Protein AF-A0A1I7GUZ1-F1 (afdb_monomer_lite)

Structure (mmCIF, N/CA/C/O backbone):
data_AF-A0A1I7GUZ1-F1
#
_entry.id   AF-A0A1I7GUZ1-F1
#
loop_
_atom_site.group_PDB
_atom_site.id
_atom_site.type_symbol
_atom_site.label_atom_id
_atom_site.label_alt_id
_atom_site.label_comp_id
_atom_site.label_asym_id
_atom_site.label_entity_id
_atom_site.label_seq_id
_atom_site.pdbx_PDB_ins_code
_atom_site.Cartn_x
_atom_site.Cartn_y
_atom_site.Cartn_z
_atom_site.occupancy
_atom_site.B_iso_or_equiv
_atom_site.auth_seq_id
_atom_site.auth_comp_id
_atom_site.auth_asym_id
_atom_site.auth_atom_id
_atom_site.pdbx_PDB_model_num
ATOM 1 N N . MET A 1 1 ? 8.178 -14.447 6.965 1.00 48.72 1 MET A N 1
ATOM 2 C CA . MET A 1 1 ? 6.927 -14.268 7.740 1.00 48.72 1 MET A CA 1
ATOM 3 C C . MET A 1 1 ? 7.233 -13.790 9.152 1.00 48.72 1 MET A C 1
ATOM 5 O O . MET A 1 1 ? 7.976 -14.461 9.860 1.00 48.72 1 MET A O 1
ATOM 9 N N . LYS A 1 2 ? 6.695 -12.637 9.570 1.00 50.16 2 LYS A N 1
ATOM 10 C CA . LYS A 1 2 ? 6.777 -12.180 10.967 1.00 50.16 2 LYS A CA 1
ATOM 11 C C . LYS A 1 2 ? 5.554 -12.676 11.742 1.00 50.16 2 LYS A C 1
ATOM 13 O O . LYS A 1 2 ? 4.429 -12.398 11.354 1.00 50.16 2 LYS A O 1
ATOM 18 N N . SER A 1 3 ? 5.805 -13.409 12.825 1.00 47.19 3 SER A N 1
ATOM 19 C CA . SER A 1 3 ? 4.797 -13.880 13.786 1.00 47.19 3 SER A CA 1
ATOM 20 C C . SER A 1 3 ? 4.137 -12.714 14.539 1.00 47.19 3 SER A C 1
ATOM 22 O O . SER A 1 3 ? 4.810 -11.739 14.891 1.00 47.19 3 SER A O 1
ATOM 24 N N . LEU A 1 4 ? 2.846 -12.872 14.867 1.00 49.44 4 LEU A N 1
ATOM 25 C CA . LEU A 1 4 ? 2.029 -11.987 15.716 1.00 49.44 4 LEU A CA 1
ATOM 26 C C . LEU A 1 4 ? 2.718 -11.599 17.040 1.00 49.44 4 LEU A C 1
ATOM 28 O O . LEU A 1 4 ? 2.501 -10.504 17.560 1.00 49.44 4 LEU A O 1
ATOM 32 N N . SER A 1 5 ? 3.601 -12.456 17.566 1.00 48.09 5 SER A N 1
ATOM 33 C CA . SER A 1 5 ? 4.339 -12.208 18.811 1.00 48.09 5 SER A CA 1
ATOM 34 C C . SER A 1 5 ? 5.281 -10.995 18.746 1.00 48.09 5 SER A C 1
ATOM 36 O O . SER A 1 5 ? 5.572 -10.404 19.785 1.00 48.09 5 SER A O 1
ATOM 38 N N . ASN A 1 6 ? 5.718 -10.581 17.550 1.00 51.31 6 ASN A N 1
ATOM 39 C CA . ASN A 1 6 ? 6.633 -9.446 17.365 1.00 51.31 6 ASN A CA 1
ATOM 40 C C . ASN A 1 6 ? 5.930 -8.089 17.210 1.00 51.31 6 ASN A C 1
ATOM 42 O O . ASN A 1 6 ? 6.594 -7.058 17.289 1.00 51.31 6 ASN A O 1
ATOM 46 N N . ILE A 1 7 ? 4.607 -8.065 17.016 1.00 55.47 7 ILE A N 1
ATOM 47 C CA . ILE A 1 7 ? 3.867 -6.817 16.768 1.00 55.47 7 ILE A CA 1
ATOM 48 C C . ILE A 1 7 ? 3.664 -6.032 18.075 1.00 55.47 7 ILE A C 1
ATOM 50 O O . ILE A 1 7 ? 3.697 -4.810 18.090 1.00 55.47 7 ILE A O 1
ATOM 54 N N . SER A 1 8 ? 3.543 -6.705 19.222 1.00 52.62 8 SER A N 1
ATOM 55 C CA . SER A 1 8 ? 3.112 -6.066 20.481 1.00 52.62 8 SER A CA 1
ATOM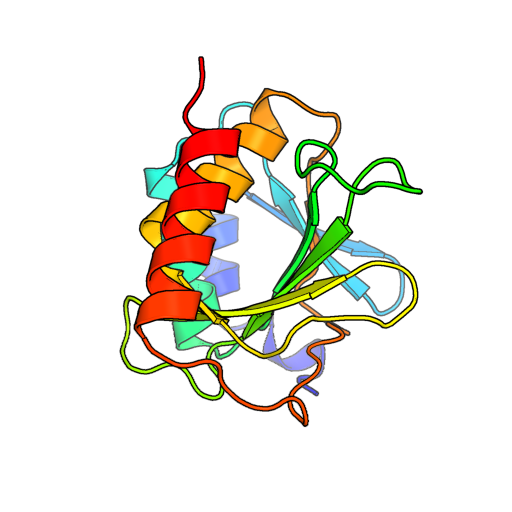 56 C C . SER A 1 8 ? 4.108 -5.092 21.149 1.00 52.62 8 SER A C 1
ATOM 58 O O . SER A 1 8 ? 3.735 -4.437 22.124 1.00 52.62 8 SER A O 1
ATOM 60 N N . LYS A 1 9 ? 5.348 -4.957 20.647 1.00 57.97 9 LYS A N 1
ATOM 61 C CA . LYS A 1 9 ? 6.416 -4.108 21.233 1.00 57.97 9 LYS A CA 1
ATOM 62 C C . LYS A 1 9 ? 7.133 -3.207 20.222 1.00 57.97 9 LYS A C 1
ATOM 64 O O . LYS A 1 9 ? 8.271 -2.805 20.453 1.00 57.97 9 LYS A O 1
ATOM 69 N N . ASN A 1 10 ? 6.503 -2.925 19.093 1.00 73.62 10 ASN A N 1
ATOM 70 C CA . ASN A 1 10 ? 7.141 -2.213 17.997 1.00 73.62 10 ASN A CA 1
ATOM 71 C C . ASN A 1 10 ? 6.655 -0.750 17.885 1.00 73.62 10 ASN A C 1
ATOM 73 O O . ASN A 1 10 ? 5.659 -0.357 18.502 1.00 73.62 10 ASN A O 1
ATOM 77 N N . GLU A 1 11 ? 7.401 0.091 17.165 1.00 85.94 11 GLU A N 1
ATOM 78 C CA . GLU A 1 11 ? 7.076 1.515 17.011 1.00 85.94 11 GLU A CA 1
ATOM 79 C C . GLU A 1 11 ? 5.723 1.714 16.327 1.00 85.94 11 GLU A C 1
ATOM 81 O O . GLU A 1 11 ? 5.005 2.651 16.673 1.00 85.94 11 GLU A O 1
ATOM 86 N N . LEU A 1 12 ? 5.355 0.809 15.417 1.00 89.19 12 LEU A N 1
ATOM 87 C CA . LEU A 1 12 ? 4.060 0.780 14.749 1.00 89.19 12 LEU A CA 1
ATOM 88 C C . LEU A 1 12 ? 2.902 0.698 15.751 1.00 89.19 12 LEU A C 1
ATOM 90 O O . LEU A 1 12 ? 1.978 1.505 15.692 1.00 89.19 12 LEU A O 1
ATOM 94 N N . THR A 1 13 ? 2.948 -0.234 16.704 1.00 88.81 13 THR A N 1
ATOM 95 C CA . THR 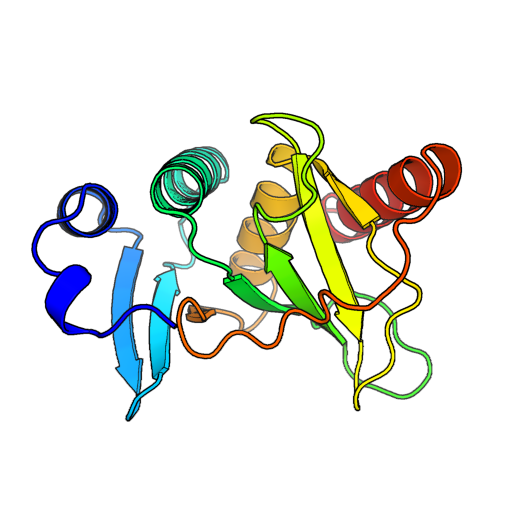A 1 13 ? 1.873 -0.401 17.692 1.00 88.81 13 THR A CA 1
ATOM 96 C C . THR A 1 13 ? 1.751 0.815 18.603 1.00 88.81 13 THR A C 1
ATOM 98 O O . THR A 1 13 ? 0.640 1.221 18.942 1.00 88.81 13 THR A O 1
ATOM 101 N N . ASN A 1 14 ? 2.874 1.422 18.994 1.00 90.44 14 ASN A N 1
ATOM 102 C CA . ASN A 1 14 ? 2.851 2.651 19.788 1.00 90.44 14 ASN A CA 1
ATOM 103 C C . ASN A 1 14 ? 2.282 3.829 18.990 1.00 90.44 14 ASN A C 1
ATOM 105 O O . ASN A 1 14 ? 1.455 4.568 19.516 1.00 90.44 14 ASN A O 1
ATOM 109 N N . PHE A 1 15 ? 2.672 3.969 17.722 1.00 93.38 15 PHE A N 1
ATOM 110 C CA . PHE A 1 15 ? 2.122 4.977 16.820 1.00 93.38 15 PHE A CA 1
ATOM 111 C C . PHE A 1 15 ? 0.603 4.823 16.662 1.00 93.38 15 PHE A C 1
ATOM 113 O O . PHE A 1 15 ? -0.132 5.779 16.892 1.00 93.38 15 PHE A O 1
ATOM 120 N N . ILE A 1 16 ? 0.121 3.608 16.376 1.00 94.50 16 ILE A N 1
ATOM 121 C CA . ILE A 1 16 ? -1.314 3.328 16.217 1.00 94.50 16 ILE A CA 1
ATOM 122 C C . ILE A 1 16 ? -2.088 3.604 17.513 1.00 94.50 16 ILE A C 1
ATOM 124 O O . ILE A 1 16 ? -3.181 4.149 17.466 1.00 94.50 16 ILE A O 1
ATOM 128 N N . LYS A 1 17 ? -1.536 3.284 18.691 1.00 91.56 17 LYS A N 1
ATOM 129 C CA . LYS A 1 17 ? -2.196 3.588 19.976 1.00 91.56 17 LYS A CA 1
ATOM 130 C C . LYS A 1 17 ? -2.378 5.087 20.226 1.00 91.56 17 LYS A C 1
ATOM 132 O O . LYS A 1 17 ? -3.319 5.466 20.916 1.00 91.56 17 LYS A O 1
ATOM 137 N N . LEU A 1 18 ? -1.458 5.913 19.730 1.00 92.75 18 LEU A N 1
ATOM 138 C CA . LEU A 1 18 ? -1.470 7.363 19.931 1.00 92.75 18 LEU A CA 1
ATOM 139 C C . LEU A 1 18 ? -2.259 8.106 18.848 1.00 92.75 18 LEU A C 1
ATOM 141 O O . LEU A 1 18 ? -2.677 9.239 19.079 1.00 92.75 18 LEU A O 1
ATOM 145 N N . ASN A 1 19 ? -2.473 7.486 17.686 1.00 93.50 19 ASN A N 1
ATOM 146 C CA . ASN A 1 19 ? -3.164 8.100 16.563 1.00 93.50 19 ASN A CA 1
ATOM 147 C C . ASN A 1 19 ? -4.568 7.499 16.388 1.00 93.50 19 ASN A C 1
ATOM 149 O O . ASN A 1 19 ? -4.734 6.352 15.980 1.00 93.50 19 ASN A O 1
ATOM 153 N N . LYS A 1 20 ? -5.590 8.306 16.692 1.00 93.75 20 LYS A N 1
ATOM 154 C CA . LYS A 1 20 ? -7.006 7.899 16.699 1.00 93.75 20 LYS A CA 1
ATOM 155 C C . LYS A 1 20 ? -7.548 7.452 15.338 1.00 93.75 20 LYS A C 1
ATOM 157 O O . LYS A 1 20 ? -8.609 6.832 15.301 1.00 93.75 20 LYS A O 1
ATOM 162 N N . ASP A 1 21 ? -6.870 7.795 14.244 1.00 96.31 21 ASP A N 1
ATOM 163 C CA . ASP A 1 21 ? -7.320 7.444 12.899 1.00 96.31 21 ASP A CA 1
ATOM 164 C C . ASP A 1 21 ? -6.942 6.014 12.507 1.00 96.31 21 ASP A C 1
ATOM 166 O O . ASP A 1 21 ? -7.432 5.521 11.492 1.00 96.31 21 ASP A O 1
ATOM 170 N N . PHE A 1 22 ? -6.140 5.321 13.324 1.00 97.69 22 PHE A N 1
ATOM 171 C CA . PHE A 1 22 ? -5.691 3.961 13.055 1.00 97.69 22 PHE A CA 1
ATOM 172 C C . PHE A 1 22 ? -6.085 2.987 14.162 1.00 97.69 22 PHE A C 1
ATOM 174 O O . PHE A 1 22 ? -6.074 3.298 15.352 1.00 97.69 22 PHE A O 1
ATOM 181 N N . LYS A 1 23 ? -6.375 1.745 13.774 1.00 96.94 23 LYS A N 1
ATOM 182 C CA . LYS A 1 23 ? -6.601 0.643 14.713 1.00 96.94 23 LYS A CA 1
ATOM 183 C C . LYS A 1 23 ? -6.090 -0.668 14.138 1.00 96.94 23 LYS A C 1
ATOM 185 O O . LYS A 1 23 ? -6.416 -1.015 13.009 1.00 96.94 23 LYS A O 1
ATOM 190 N N . LEU A 1 24 ? -5.358 -1.442 14.939 1.00 95.38 24 LEU A N 1
ATOM 191 C CA . LEU A 1 24 ? -5.035 -2.825 14.584 1.00 95.38 24 LEU A CA 1
ATOM 192 C C . LEU A 1 24 ? -6.276 -3.709 14.732 1.00 95.38 24 LEU A C 1
ATOM 194 O O . LEU A 1 24 ? -6.933 -3.712 15.777 1.00 95.38 24 LEU A O 1
ATOM 198 N N . VAL A 1 25 ? -6.579 -4.471 13.686 1.00 95.31 25 VAL A N 1
ATOM 199 C CA . VAL A 1 25 ? -7.705 -5.404 13.627 1.00 95.31 25 VAL A CA 1
ATOM 200 C C . VAL A 1 25 ? -7.181 -6.762 13.183 1.00 95.31 25 VAL A C 1
ATOM 202 O O . VAL A 1 25 ? -6.496 -6.863 12.173 1.00 95.31 25 VAL A O 1
ATOM 205 N N . ASN A 1 26 ? -7.516 -7.815 13.923 1.00 93.75 26 ASN A N 1
ATOM 206 C CA . ASN A 1 26 ? -7.173 -9.186 13.551 1.00 93.75 26 ASN A CA 1
ATOM 207 C C . ASN A 1 26 ? -8.426 -9.900 13.043 1.00 93.75 26 ASN A C 1
ATOM 209 O O . ASN A 1 26 ? -9.473 -9.845 13.691 1.00 93.75 26 ASN A O 1
ATOM 213 N N . LYS A 1 27 ? -8.309 -10.572 11.898 1.00 93.31 27 LYS A N 1
ATOM 214 C CA . LYS A 1 27 ? -9.357 -11.394 11.289 1.00 93.31 27 LYS A CA 1
ATOM 215 C C . LYS A 1 27 ? -8.756 -12.770 11.003 1.00 93.31 27 LYS A C 1
ATOM 217 O O . LYS A 1 27 ? -8.140 -12.981 9.965 1.00 93.31 27 LYS A O 1
ATOM 222 N N . GLY A 1 28 ? -8.883 -13.685 11.963 1.00 91.06 28 GLY A N 1
ATOM 223 C CA . GLY A 1 28 ? -8.152 -14.954 11.928 1.00 91.06 28 GLY A CA 1
ATOM 224 C C . GLY A 1 28 ? -6.646 -14.729 12.097 1.00 91.06 28 GLY A C 1
ATOM 225 O O . GLY A 1 28 ? -6.230 -14.052 13.037 1.00 91.06 28 GLY A O 1
ATOM 226 N N . GLU A 1 29 ? -5.846 -15.280 11.184 1.00 89.19 29 GLU A N 1
ATOM 227 C CA . GLU A 1 29 ? -4.378 -15.146 11.174 1.00 89.19 29 GLU A CA 1
ATOM 228 C C . GLU A 1 29 ? -3.889 -13.865 10.471 1.00 89.19 29 GLU A C 1
ATOM 230 O O . GLU A 1 29 ? -2.711 -13.505 10.551 1.00 89.19 29 GLU A O 1
ATOM 235 N N . THR A 1 30 ? -4.800 -13.141 9.818 1.00 93.00 30 THR A N 1
ATOM 236 C CA . THR A 1 30 ? -4.492 -11.922 9.074 1.00 93.00 30 THR A CA 1
ATOM 237 C C . THR A 1 30 ? -4.729 -10.679 9.933 1.00 93.00 30 THR A C 1
ATOM 239 O O . THR A 1 30 ? -5.775 -10.513 10.570 1.00 93.00 30 THR A O 1
ATOM 242 N N . THR A 1 31 ? -3.760 -9.770 9.925 1.00 95.06 31 THR A N 1
ATOM 243 C CA . THR A 1 31 ? -3.796 -8.488 10.622 1.00 95.06 31 THR A CA 1
ATOM 244 C C . THR A 1 31 ? -3.960 -7.363 9.613 1.00 95.06 31 THR A C 1
ATOM 246 O O . THR A 1 31 ? -3.271 -7.294 8.593 1.00 95.06 31 THR A O 1
ATOM 249 N N . PHE A 1 32 ? -4.853 -6.446 9.957 1.00 97.00 32 PHE A N 1
ATOM 250 C CA . PHE A 1 32 ? -5.185 -5.251 9.207 1.00 97.00 32 PHE A CA 1
ATOM 251 C C . PHE A 1 32 ? -4.947 -4.011 10.065 1.00 97.00 32 PHE A C 1
ATOM 253 O O . PHE A 1 32 ? -5.045 -4.047 11.296 1.00 97.00 32 PHE A O 1
ATOM 260 N N . ILE A 1 33 ? -4.694 -2.891 9.402 1.00 97.81 33 ILE A N 1
ATOM 261 C CA . ILE A 1 33 ? -4.819 -1.557 9.976 1.00 97.81 33 ILE A CA 1
ATOM 262 C C . ILE A 1 33 ? -6.118 -0.978 9.439 1.00 97.81 33 ILE A C 1
ATOM 264 O O . ILE A 1 33 ? -6.221 -0.683 8.251 1.00 97.81 33 ILE A O 1
ATOM 268 N N . SER A 1 34 ? -7.110 -0.836 10.312 1.00 97.75 34 SER A N 1
ATOM 269 C CA . SER A 1 34 ? -8.313 -0.068 10.019 1.00 97.75 34 SER A CA 1
ATOM 270 C C . SER A 1 34 ? -7.996 1.421 10.083 1.00 97.75 34 SER A C 1
ATOM 272 O O . SER A 1 34 ? -7.268 1.859 10.977 1.00 97.75 34 SER A 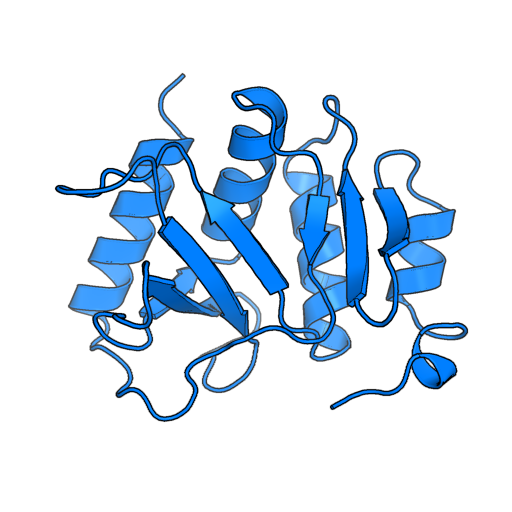O 1
ATOM 274 N N . ILE A 1 35 ? -8.527 2.168 9.119 1.00 98.31 35 ILE A N 1
ATOM 275 C CA . ILE A 1 35 ? -8.253 3.582 8.897 1.00 98.31 35 ILE A CA 1
ATOM 276 C C . ILE A 1 35 ? -9.576 4.352 8.897 1.00 98.31 35 ILE A C 1
ATOM 278 O O . ILE A 1 35 ? -10.522 3.994 8.192 1.00 98.31 35 ILE A O 1
ATOM 282 N N . ASN A 1 36 ? -9.646 5.416 9.692 1.00 96.88 36 ASN A N 1
ATOM 283 C CA . ASN A 1 36 ? -10.815 6.282 9.779 1.00 96.88 36 ASN A CA 1
ATOM 284 C C . ASN A 1 36 ? -11.002 7.104 8.490 1.00 96.88 36 ASN A C 1
ATOM 286 O O . ASN A 1 36 ? -10.039 7.580 7.894 1.00 96.88 36 ASN A O 1
ATOM 290 N N . LYS A 1 37 ? -12.258 7.355 8.101 1.00 95.62 37 LYS A N 1
ATOM 291 C CA . LYS A 1 37 ? -12.625 8.192 6.947 1.00 95.62 37 LYS A CA 1
ATOM 292 C C . LYS A 1 37 ? -12.192 9.655 7.048 1.00 95.62 37 LYS A C 1
ATOM 294 O O . LYS A 1 37 ? -12.336 10.378 6.073 1.00 95.62 37 LYS A O 1
ATOM 299 N N . THR A 1 38 ? -11.726 10.104 8.209 1.00 95.19 38 THR A N 1
ATOM 300 C CA . THR A 1 38 ? -11.221 11.467 8.421 1.00 95.19 38 THR A CA 1
ATOM 301 C C . THR A 1 38 ? -9.701 11.581 8.332 1.00 95.19 38 THR A C 1
ATOM 303 O O . THR A 1 38 ? -9.181 12.672 8.560 1.00 95.19 38 THR A O 1
ATOM 306 N N . VAL A 1 39 ? -8.993 10.479 8.056 1.00 97.25 39 VAL A N 1
ATOM 307 C CA . VAL A 1 39 ? -7.527 10.454 8.007 1.00 97.25 39 VAL A CA 1
ATOM 308 C C . VAL A 1 39 ? -6.998 11.456 6.975 1.00 97.25 39 VAL A C 1
ATOM 310 O O . VAL A 1 39 ? -7.527 11.583 5.873 1.00 97.25 39 VAL A O 1
ATOM 313 N N . ASN A 1 40 ? -5.927 12.173 7.296 1.00 96.38 40 ASN A N 1
ATOM 314 C CA . ASN A 1 40 ? -5.245 13.009 6.309 1.00 96.38 40 ASN A CA 1
ATOM 315 C C . ASN A 1 40 ? -4.046 12.267 5.694 1.00 96.38 40 ASN A C 1
ATOM 317 O O . ASN A 1 40 ? -3.577 11.248 6.199 1.00 96.38 40 ASN A O 1
ATOM 321 N N . THR A 1 41 ? -3.541 12.782 4.573 1.00 96.75 41 THR A N 1
ATOM 322 C CA . THR A 1 41 ? -2.423 12.146 3.864 1.00 96.75 41 THR A CA 1
ATOM 323 C C . THR A 1 41 ? -1.123 12.153 4.671 1.00 96.75 41 THR A C 1
ATOM 325 O O . THR A 1 41 ? -0.359 11.200 4.551 1.00 96.75 41 THR A O 1
ATOM 328 N N . ASP A 1 42 ? -0.881 13.158 5.515 1.00 96.62 42 ASP A N 1
ATOM 329 C CA . ASP A 1 42 ? 0.343 13.241 6.323 1.00 96.62 42 ASP A CA 1
ATOM 330 C C . ASP A 1 42 ? 0.383 12.144 7.399 1.00 96.62 42 ASP A C 1
ATOM 332 O O . ASP A 1 42 ? 1.413 11.496 7.585 1.00 96.62 42 ASP A O 1
ATOM 336 N N . ASP A 1 43 ? -0.753 11.840 8.030 1.00 97.06 43 ASP A N 1
ATOM 337 C CA . ASP A 1 43 ? -0.883 10.719 8.966 1.00 97.06 43 ASP A CA 1
ATOM 338 C C . ASP A 1 43 ? -0.623 9.371 8.281 1.00 97.06 43 ASP A C 1
ATOM 340 O O . ASP A 1 43 ? 0.034 8.494 8.848 1.00 97.06 43 ASP A O 1
ATOM 344 N N . VAL A 1 44 ? -1.087 9.204 7.036 1.00 98.00 44 VAL A N 1
ATOM 345 C CA . VAL A 1 44 ? -0.789 8.006 6.237 1.00 98.00 44 VAL A CA 1
ATOM 346 C C . VAL A 1 44 ? 0.695 7.945 5.858 1.00 98.00 44 VAL A C 1
ATOM 348 O O . VAL A 1 44 ? 1.275 6.863 5.892 1.00 98.00 44 VAL A O 1
ATOM 351 N N . ILE A 1 45 ? 1.344 9.072 5.546 1.00 97.62 45 ILE A N 1
ATOM 352 C CA . ILE A 1 45 ? 2.797 9.115 5.304 1.00 97.62 45 ILE A CA 1
ATOM 353 C C . ILE A 1 45 ? 3.553 8.620 6.543 1.00 97.62 45 ILE A C 1
ATOM 355 O O . ILE A 1 45 ? 4.381 7.717 6.424 1.00 97.62 45 ILE A O 1
ATOM 359 N N . LEU A 1 46 ? 3.225 9.138 7.731 1.00 96.75 46 LEU A N 1
ATOM 360 C CA . LEU A 1 46 ? 3.841 8.703 8.990 1.00 96.75 46 LEU A CA 1
ATOM 361 C C . LEU A 1 46 ? 3.597 7.214 9.262 1.00 96.75 46 LEU A C 1
ATOM 363 O O . LEU A 1 46 ? 4.501 6.502 9.706 1.00 96.75 46 LEU A O 1
ATOM 367 N N . LEU A 1 47 ? 2.395 6.715 8.957 1.00 97.50 47 LEU A N 1
ATOM 368 C CA . LEU A 1 47 ? 2.092 5.292 9.053 1.00 97.50 47 LEU A CA 1
ATOM 369 C C . LEU A 1 47 ? 3.011 4.456 8.144 1.00 97.50 47 LEU A C 1
ATOM 371 O O . LEU A 1 47 ? 3.586 3.463 8.598 1.00 97.50 47 LEU A O 1
ATOM 375 N N . LEU A 1 48 ? 3.176 4.859 6.880 1.00 97.69 48 LEU A N 1
ATOM 376 C CA . LEU A 1 48 ? 4.044 4.173 5.920 1.00 97.69 48 LEU A CA 1
ATOM 377 C C . LEU A 1 48 ? 5.506 4.173 6.380 1.00 97.69 48 LEU A C 1
ATOM 379 O O . LEU A 1 48 ? 6.171 3.147 6.272 1.00 97.69 48 LEU A O 1
ATOM 383 N N . GLU A 1 49 ? 5.999 5.259 6.977 1.00 95.81 49 GLU A N 1
ATOM 384 C CA . GLU A 1 49 ? 7.349 5.301 7.554 1.00 95.81 49 GLU A CA 1
ATOM 385 C C . GLU A 1 49 ? 7.542 4.252 8.659 1.00 95.81 49 GLU A C 1
ATOM 387 O O . GLU A 1 49 ? 8.571 3.567 8.698 1.00 95.81 49 GLU A O 1
ATOM 392 N N . LYS A 1 50 ? 6.547 4.081 9.544 1.00 95.25 50 LYS A N 1
ATOM 393 C CA . LYS A 1 50 ? 6.592 3.059 10.603 1.00 95.25 50 LYS A CA 1
ATOM 394 C C . LYS A 1 50 ? 6.556 1.648 10.034 1.00 95.25 50 LYS A C 1
ATOM 396 O O . LYS A 1 50 ? 7.377 0.817 10.426 1.00 95.25 50 LYS A O 1
ATOM 401 N N . LEU A 1 51 ? 5.667 1.395 9.077 1.00 95.38 51 LEU A N 1
ATOM 402 C CA . LEU A 1 51 ? 5.589 0.110 8.381 1.00 95.38 51 LEU A CA 1
ATOM 403 C C . LEU A 1 51 ? 6.910 -0.223 7.680 1.00 95.38 51 LEU A C 1
ATOM 405 O O . LEU A 1 51 ? 7.431 -1.325 7.849 1.00 95.38 51 LEU A O 1
ATOM 409 N N . ARG A 1 52 ? 7.510 0.749 6.983 1.00 94.12 52 ARG A N 1
ATOM 410 C CA . ARG A 1 52 ? 8.806 0.605 6.311 1.00 94.12 52 ARG A CA 1
ATOM 411 C C . ARG A 1 52 ? 9.935 0.294 7.279 1.00 94.12 52 ARG A C 1
ATOM 413 O O . ARG A 1 52 ? 10.702 -0.638 7.041 1.00 94.12 52 ARG A O 1
ATOM 420 N N . LYS A 1 53 ? 10.066 1.067 8.363 1.00 92.62 53 LYS A N 1
ATOM 421 C CA . LYS A 1 53 ? 11.127 0.869 9.366 1.00 92.62 53 LYS A CA 1
ATOM 422 C C . LYS A 1 53 ? 11.105 -0.552 9.916 1.00 92.62 53 LYS A C 1
ATOM 424 O O . LYS A 1 53 ? 12.142 -1.148 10.204 1.00 92.62 53 LYS A O 1
ATOM 429 N N . GLU A 1 54 ? 9.908 -1.105 10.009 1.00 91.69 54 GLU A N 1
ATOM 430 C CA . GLU A 1 54 ? 9.674 -2.447 10.491 1.00 91.69 54 GLU A CA 1
ATOM 431 C C . GLU A 1 54 ? 9.519 -3.487 9.383 1.00 91.69 54 GLU A C 1
ATOM 433 O O . GLU A 1 54 ? 9.231 -4.641 9.689 1.00 91.69 54 GLU A O 1
ATOM 438 N N . LYS A 1 55 ? 9.784 -3.138 8.122 1.00 92.50 55 LYS A N 1
ATOM 439 C CA . LYS A 1 55 ? 9.733 -4.047 6.969 1.00 92.50 55 LYS A CA 1
ATOM 440 C C . LYS A 1 55 ? 8.403 -4.805 6.872 1.00 92.50 55 LYS A C 1
ATOM 442 O O . LYS A 1 55 ? 8.399 -6.011 6.627 1.00 92.50 55 LYS A O 1
ATOM 447 N N . PHE A 1 56 ? 7.295 -4.129 7.161 1.00 94.38 56 PHE A N 1
ATOM 448 C CA . PHE A 1 56 ? 5.976 -4.646 6.829 1.00 94.38 56 PHE A CA 1
ATOM 449 C C . PHE A 1 56 ? 5.708 -4.429 5.349 1.00 94.38 56 PHE A C 1
ATOM 451 O O . PHE A 1 56 ? 6.005 -3.372 4.792 1.00 94.38 56 PHE A O 1
ATOM 458 N N . GLU A 1 57 ? 5.117 -5.443 4.746 1.00 96.19 57 GLU A N 1
ATOM 459 C CA . GLU A 1 57 ? 4.464 -5.328 3.455 1.00 96.19 57 GLU A CA 1
ATOM 460 C C . GLU A 1 57 ? 3.021 -4.909 3.690 1.00 96.19 57 GLU A C 1
ATOM 462 O O . GLU A 1 57 ? 2.475 -5.130 4.776 1.00 96.19 57 GLU A O 1
ATOM 467 N N . ILE A 1 58 ? 2.402 -4.313 2.678 1.00 97.38 58 ILE A N 1
ATOM 468 C CA . ILE A 1 58 ? 0.988 -3.960 2.736 1.00 97.38 58 ILE A CA 1
ATOM 469 C C 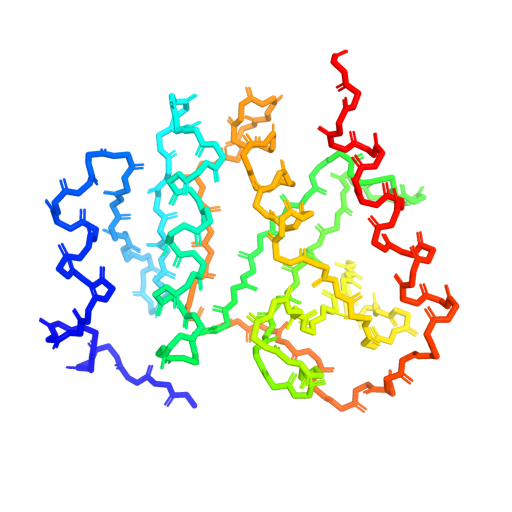. ILE A 1 58 ? 0.263 -4.425 1.487 1.00 97.38 58 ILE A C 1
ATOM 471 O O . ILE A 1 58 ? 0.839 -4.412 0.402 1.00 97.38 58 ILE A O 1
ATOM 475 N N . THR A 1 59 ? -1.010 -4.783 1.625 1.00 96.69 59 THR A N 1
ATOM 476 C CA . THR A 1 59 ? -1.890 -4.977 0.470 1.00 96.69 59 THR A CA 1
ATOM 477 C C . THR A 1 59 ? -3.281 -4.411 0.710 1.00 96.69 59 THR A C 1
ATOM 479 O O . THR A 1 59 ? -3.768 -4.369 1.844 1.00 96.69 59 THR A O 1
ATOM 482 N N . PHE A 1 60 ? -3.908 -3.929 -0.356 1.00 96.06 60 PHE A N 1
ATOM 483 C CA . PHE A 1 60 ? -5.284 -3.444 -0.356 1.00 96.06 60 PHE A CA 1
ATOM 484 C C . PHE A 1 60 ? -5.887 -3.541 -1.760 1.00 96.06 60 PHE A C 1
ATOM 486 O O . PHE A 1 60 ? -5.174 -3.612 -2.762 1.00 96.06 60 PHE A O 1
ATOM 493 N N . HIS A 1 61 ? -7.218 -3.556 -1.823 1.00 93.62 61 HIS A N 1
ATOM 494 C CA . HIS A 1 61 ? -7.951 -3.574 -3.083 1.00 93.62 61 HIS A CA 1
ATOM 495 C C . HIS A 1 61 ? -8.280 -2.147 -3.526 1.00 93.62 61 HIS A C 1
ATOM 497 O O . HIS A 1 61 ? -8.977 -1.410 -2.826 1.00 93.62 61 HIS A O 1
ATOM 503 N N . ASP A 1 62 ? -7.797 -1.774 -4.703 1.00 92.38 62 ASP A N 1
ATOM 504 C CA . ASP A 1 62 ? -8.063 -0.493 -5.336 1.00 92.38 62 ASP A CA 1
ATOM 505 C C . ASP A 1 62 ? -9.203 -0.638 -6.346 1.00 92.38 62 ASP A C 1
ATOM 507 O O . ASP A 1 62 ? -9.039 -1.221 -7.417 1.00 92.38 62 ASP A O 1
ATOM 511 N N . THR A 1 63 ? -10.367 -0.094 -5.991 1.00 90.38 63 THR A N 1
ATOM 512 C CA . THR A 1 63 ? -11.579 -0.124 -6.829 1.00 90.38 63 THR A CA 1
ATOM 513 C C . THR A 1 63 ? -11.640 1.004 -7.861 1.00 90.38 63 THR A C 1
ATOM 515 O O . THR A 1 63 ? -12.527 1.003 -8.710 1.00 90.38 63 THR A O 1
ATOM 518 N N . LEU A 1 64 ? -10.738 1.990 -7.786 1.00 87.00 64 LEU A N 1
ATOM 519 C CA . LEU A 1 64 ? -10.692 3.120 -8.719 1.00 87.00 64 LEU A CA 1
ATOM 520 C C . LEU A 1 64 ? -9.748 2.847 -9.892 1.00 87.00 64 LEU A C 1
ATOM 522 O O . LEU A 1 64 ? -9.900 3.457 -10.953 1.00 87.00 64 LEU A O 1
ATOM 526 N N . HIS A 1 65 ? -8.768 1.962 -9.707 1.00 83.06 65 HIS A N 1
ATOM 527 C CA . HIS A 1 65 ? -7.843 1.588 -10.763 1.00 83.06 65 HIS A CA 1
ATOM 528 C C . HIS A 1 65 ? -8.572 0.831 -11.885 1.00 83.06 65 HIS A C 1
ATOM 530 O O . HIS A 1 65 ? -9.209 -0.191 -11.618 1.00 83.06 65 HIS A O 1
ATOM 536 N N . PRO A 1 66 ? -8.493 1.297 -13.145 1.00 71.69 66 PRO A N 1
ATOM 537 C CA . PRO A 1 66 ? -9.235 0.688 -14.236 1.00 71.69 66 PRO A CA 1
ATOM 538 C C . PRO A 1 66 ? -8.647 -0.680 -14.582 1.00 71.69 66 PRO A C 1
ATOM 540 O O . PRO A 1 66 ? -7.486 -0.789 -14.974 1.00 71.69 66 PRO A O 1
ATOM 543 N N . THR A 1 67 ? -9.465 -1.725 -14.507 1.00 68.69 67 THR A N 1
ATOM 544 C CA . THR A 1 67 ? -9.144 -3.039 -15.068 1.00 68.69 67 THR A CA 1
ATOM 545 C C . THR A 1 67 ? -10.198 -3.422 -16.105 1.00 68.69 67 THR A C 1
ATOM 547 O O . THR A 1 67 ? -11.372 -3.084 -15.987 1.00 68.69 67 THR A O 1
ATOM 550 N N . ILE A 1 68 ? -9.757 -4.047 -17.204 1.00 62.47 68 ILE A N 1
ATOM 551 C CA . ILE A 1 68 ? -10.607 -4.314 -18.383 1.00 62.47 68 ILE A CA 1
ATOM 552 C C . ILE A 1 68 ? -11.729 -5.312 -18.051 1.00 62.47 68 ILE A C 1
ATOM 554 O O . ILE A 1 68 ? -12.803 -5.250 -18.645 1.00 62.47 68 ILE A O 1
ATOM 558 N N . SER A 1 69 ? -11.477 -6.230 -17.116 1.00 62.94 69 SER A N 1
ATOM 559 C CA . SER A 1 69 ? -12.346 -7.365 -16.792 1.00 62.94 69 SER A CA 1
ATOM 560 C C . SER A 1 69 ? -12.949 -7.329 -15.390 1.00 62.94 69 SER A C 1
ATOM 562 O O . SER A 1 69 ? -13.868 -8.101 -15.134 1.00 62.94 69 SER A O 1
ATOM 564 N N . ASP A 1 70 ? -12.456 -6.472 -14.490 1.00 65.25 70 ASP A N 1
ATOM 565 C CA . ASP A 1 70 ? -12.705 -6.587 -13.051 1.00 65.25 70 ASP A CA 1
ATOM 566 C C . ASP A 1 70 ? -13.025 -5.235 -12.386 1.00 65.25 70 ASP A C 1
ATOM 568 O O . ASP A 1 70 ? -12.723 -4.175 -12.930 1.00 65.25 70 ASP A O 1
ATOM 572 N N . PRO A 1 71 ? -13.656 -5.225 -11.198 1.00 73.12 71 PRO A N 1
ATOM 573 C CA . PRO A 1 71 ? -13.994 -3.996 -10.475 1.00 73.12 71 PRO A CA 1
ATOM 574 C C . PRO A 1 71 ? -12.809 -3.420 -9.668 1.00 73.12 71 PRO A C 1
ATOM 576 O O . PRO A 1 71 ? -13.004 -2.929 -8.553 1.00 73.12 71 PRO A O 1
ATOM 579 N N . GLY A 1 72 ? -11.583 -3.503 -10.199 1.00 86.50 72 GLY A N 1
ATOM 580 C CA . GLY A 1 72 ? -10.362 -3.038 -9.533 1.00 86.50 72 GLY A CA 1
ATOM 581 C C . GLY A 1 72 ? -9.172 -3.993 -9.641 1.00 86.50 72 GLY A C 1
ATOM 582 O O . GLY A 1 72 ? -9.162 -4.916 -10.461 1.00 86.50 72 GLY A O 1
ATOM 583 N N . ALA A 1 73 ? -8.152 -3.752 -8.816 1.00 89.81 73 ALA A N 1
ATOM 584 C CA . ALA A 1 73 ? -6.977 -4.611 -8.668 1.00 89.81 73 ALA A CA 1
ATOM 585 C C . ALA A 1 73 ? -6.470 -4.628 -7.220 1.00 89.81 73 ALA A C 1
ATOM 587 O O . ALA A 1 73 ? -6.609 -3.651 -6.482 1.00 89.81 73 ALA A O 1
ATOM 588 N N . TYR A 1 74 ? -5.828 -5.724 -6.817 1.00 91.56 74 TYR A N 1
ATOM 589 C CA . TYR A 1 74 ? -5.061 -5.764 -5.575 1.00 91.56 74 TYR A CA 1
ATOM 590 C C . TYR A 1 74 ? -3.685 -5.158 -5.806 1.00 91.56 74 TYR A C 1
ATOM 592 O O . TYR A 1 74 ? -3.000 -5.516 -6.764 1.00 91.56 74 TYR A O 1
ATOM 600 N N . PHE A 1 75 ? -3.279 -4.262 -4.913 1.00 94.56 75 PHE A N 1
ATOM 601 C CA . PHE A 1 75 ? -1.950 -3.674 -4.900 1.00 94.56 75 PHE A CA 1
ATOM 602 C C . PHE A 1 75 ? -1.204 -4.157 -3.666 1.00 94.56 75 PHE A C 1
ATOM 604 O O . PHE A 1 75 ? -1.684 -3.977 -2.550 1.00 94.56 75 PHE A O 1
ATOM 611 N N . SER A 1 76 ? -0.021 -4.727 -3.868 1.00 95.75 76 SER A N 1
ATOM 612 C CA . SER A 1 76 ? 0.880 -5.170 -2.808 1.00 95.75 76 SER A CA 1
ATOM 613 C C . SER A 1 76 ? 2.173 -4.364 -2.862 1.00 95.75 76 SER A C 1
ATOM 615 O O . SER A 1 76 ? 2.834 -4.307 -3.903 1.00 95.75 76 SER A O 1
ATOM 617 N N . TYR A 1 77 ? 2.558 -3.776 -1.732 1.00 97.50 77 TYR A N 1
ATOM 618 C CA . TYR A 1 77 ? 3.773 -2.980 -1.591 1.00 97.50 77 TYR A CA 1
ATO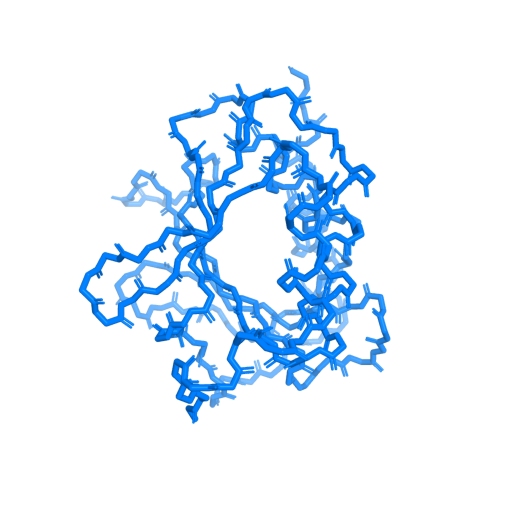M 619 C C . TYR A 1 77 ? 4.728 -3.611 -0.586 1.00 97.50 77 TYR A C 1
ATOM 621 O O . TYR A 1 77 ? 4.316 -4.070 0.479 1.00 97.50 77 TYR A O 1
ATOM 629 N N . SER A 1 78 ? 6.015 -3.561 -0.906 1.00 96.25 78 SER A N 1
ATOM 630 C CA . SER A 1 78 ? 7.099 -4.042 -0.058 1.00 96.25 78 SER A CA 1
ATOM 631 C C . SER A 1 78 ? 8.255 -3.045 -0.043 1.00 96.25 78 SER A C 1
ATOM 633 O O . SER A 1 78 ? 8.450 -2.262 -0.975 1.00 96.25 78 SER A O 1
ATOM 635 N N . THR A 1 79 ? 9.039 -3.078 1.034 1.00 94.56 79 THR A N 1
ATOM 636 C CA . THR A 1 79 ? 10.346 -2.402 1.086 1.00 94.56 79 THR A CA 1
ATOM 637 C C . THR A 1 79 ? 11.457 -3.231 0.443 1.00 94.56 79 THR A C 1
ATOM 639 O O . THR A 1 79 ? 12.578 -2.750 0.276 1.00 94.56 79 THR A O 1
ATOM 642 N N . GLU A 1 80 ? 11.184 -4.499 0.125 1.00 92.62 80 GLU A N 1
ATOM 643 C CA . GLU A 1 80 ? 12.118 -5.325 -0.629 1.00 92.62 80 GLU A CA 1
ATOM 644 C C . GLU A 1 80 ? 12.304 -4.749 -2.032 1.00 92.62 80 GLU A C 1
ATOM 646 O O . GLU A 1 80 ? 11.348 -4.309 -2.664 1.00 92.62 80 GLU A O 1
ATOM 651 N N . LYS A 1 81 ? 13.545 -4.738 -2.531 1.00 92.50 81 LYS A N 1
ATOM 652 C CA . LYS A 1 81 ? 13.903 -4.208 -3.861 1.00 92.50 81 LYS A CA 1
ATOM 653 C C . LYS A 1 81 ? 13.604 -2.711 -4.079 1.00 92.50 81 LYS A C 1
ATOM 655 O O . LYS A 1 81 ? 13.702 -2.240 -5.209 1.00 92.50 81 LYS A O 1
ATOM 660 N N . SER A 1 82 ? 13.273 -1.964 -3.023 1.00 92.19 82 SER A N 1
ATOM 661 C CA . SER A 1 82 ? 13.139 -0.505 -3.069 1.00 92.19 82 SER A CA 1
ATOM 662 C C . SER A 1 82 ? 14.485 0.171 -3.327 1.00 92.19 82 SER A C 1
ATOM 664 O O . SER A 1 82 ? 15.498 -0.242 -2.767 1.00 92.19 82 SER A O 1
ATOM 666 N N . GLU A 1 83 ? 14.491 1.260 -4.097 1.00 90.50 83 GLU A N 1
ATOM 667 C CA . GLU A 1 83 ? 15.724 2.004 -4.405 1.00 90.50 83 GLU A CA 1
ATOM 668 C C . GLU A 1 83 ? 16.226 2.865 -3.235 1.00 90.50 83 GLU A C 1
ATOM 670 O O . GLU A 1 83 ? 17.429 3.021 -3.046 1.00 90.50 83 GLU A O 1
ATOM 675 N N . ASN A 1 84 ? 15.310 3.446 -2.452 1.00 93.31 84 ASN A N 1
ATOM 676 C CA . ASN A 1 84 ? 15.618 4.332 -1.322 1.00 93.31 84 ASN A CA 1
ATOM 677 C C . ASN A 1 84 ? 14.463 4.376 -0.305 1.00 93.31 84 ASN A C 1
ATOM 679 O O . ASN A 1 84 ? 13.481 3.639 -0.432 1.00 93.31 84 ASN A O 1
ATOM 683 N N . GLU A 1 85 ? 14.576 5.220 0.724 1.00 90.88 85 GLU A N 1
ATOM 684 C CA . GLU A 1 85 ? 13.605 5.370 1.813 1.00 90.88 85 GLU A CA 1
ATOM 685 C C . GLU A 1 85 ? 12.249 5.961 1.406 1.00 90.88 85 GLU A C 1
ATOM 687 O O . GLU A 1 85 ? 11.262 5.729 2.097 1.00 90.88 85 GLU A O 1
ATOM 692 N N . ASN A 1 86 ? 12.171 6.644 0.264 1.00 94.19 86 ASN A N 1
ATOM 693 C CA . ASN A 1 86 ? 10.960 7.305 -0.223 1.00 94.19 86 ASN A CA 1
ATOM 694 C C . ASN A 1 86 ? 10.236 6.513 -1.322 1.00 94.19 86 ASN A C 1
ATOM 696 O O . ASN A 1 86 ? 9.236 6.991 -1.856 1.00 94.19 86 ASN A O 1
ATOM 700 N N . ILE A 1 87 ? 10.729 5.322 -1.675 1.00 96.81 87 ILE A N 1
ATOM 701 C CA . ILE A 1 87 ? 10.210 4.506 -2.780 1.00 96.81 87 ILE A CA 1
ATOM 702 C C . ILE A 1 87 ? 9.775 3.132 -2.280 1.00 96.81 87 ILE A C 1
ATOM 704 O O . ILE A 1 87 ? 10.550 2.419 -1.653 1.00 96.81 87 ILE A O 1
ATOM 708 N N . TRP A 1 88 ? 8.561 2.711 -2.600 1.00 98.12 88 TRP A N 1
ATOM 709 C CA . TRP A 1 88 ? 8.065 1.360 -2.350 1.00 98.12 88 TRP A CA 1
ATOM 710 C C . TRP A 1 88 ? 8.104 0.530 -3.630 1.00 98.12 88 TRP A C 1
ATOM 712 O O . TRP A 1 88 ? 7.778 1.030 -4.706 1.00 98.12 88 TRP A O 1
ATOM 722 N N . SER A 1 89 ? 8.479 -0.741 -3.513 1.00 97.69 89 SER A N 1
ATOM 723 C CA . SER A 1 89 ? 8.297 -1.708 -4.592 1.00 97.69 89 SER A CA 1
ATOM 724 C C . SER A 1 89 ? 6.851 -2.161 -4.611 1.00 97.69 89 SER A C 1
ATOM 726 O O . SER A 1 89 ? 6.310 -2.539 -3.575 1.00 97.69 89 SER A O 1
ATOM 728 N N . MET A 1 90 ? 6.231 -2.144 -5.781 1.00 96.56 90 MET A N 1
ATOM 729 C CA . MET A 1 90 ? 4.818 -2.436 -5.953 1.00 96.56 90 MET A CA 1
ATOM 730 C C . MET A 1 90 ? 4.615 -3.519 -7.003 1.00 96.56 90 MET A C 1
ATOM 732 O O . MET A 1 90 ? 5.180 -3.459 -8.095 1.00 96.56 90 MET A O 1
ATOM 736 N N . THR A 1 91 ? 3.768 -4.484 -6.667 1.00 94.31 91 THR A N 1
ATOM 737 C CA . THR A 1 91 ? 3.129 -5.390 -7.625 1.00 94.31 91 THR A CA 1
ATOM 738 C C . THR A 1 91 ? 1.629 -5.148 -7.544 1.00 94.31 91 THR A C 1
ATOM 740 O O . THR A 1 91 ? 1.101 -4.848 -6.474 1.00 94.31 91 THR A O 1
ATOM 743 N N . TYR A 1 92 ? 0.934 -5.243 -8.669 1.00 90.38 92 TYR A N 1
ATOM 744 C CA . TYR A 1 92 ? -0.517 -5.112 -8.703 1.00 90.38 92 TYR A CA 1
ATOM 745 C C . TYR A 1 92 ? -1.097 -6.117 -9.674 1.00 90.38 92 TYR A C 1
ATOM 747 O O . TYR A 1 92 ? -0.442 -6.471 -10.653 1.00 90.38 92 TYR A O 1
ATOM 755 N N . GLY A 1 93 ? -2.314 -6.565 -9.410 1.00 81.62 93 GLY A N 1
ATOM 756 C CA . GLY A 1 93 ? -2.963 -7.547 -10.252 1.00 81.62 93 GLY A CA 1
ATOM 757 C C . GLY A 1 93 ? -4.316 -7.982 -9.739 1.00 81.62 93 GLY A C 1
ATOM 758 O O . GLY A 1 93 ? -4.673 -7.762 -8.583 1.00 81.62 93 GLY A O 1
ATOM 759 N N . ASN A 1 94 ? -5.043 -8.666 -10.609 1.00 68.25 94 ASN A N 1
ATOM 760 C CA . ASN A 1 94 ? -6.131 -9.538 -10.209 1.00 68.25 94 ASN A CA 1
ATOM 761 C C . ASN A 1 94 ? -5.806 -10.959 -10.690 1.00 68.25 94 ASN A C 1
ATOM 763 O O . ASN A 1 94 ? -5.114 -11.125 -11.695 1.00 68.25 94 ASN A O 1
ATOM 767 N N . HIS A 1 95 ? -6.223 -11.983 -9.945 1.00 61.91 95 HIS A N 1
ATOM 768 C CA . HIS A 1 95 ? -5.994 -13.393 -10.304 1.00 61.91 95 HIS A CA 1
ATOM 769 C C . HIS A 1 95 ? -4.527 -13.786 -10.616 1.00 61.91 95 HIS A C 1
ATOM 771 O O . HIS A 1 95 ? -4.275 -14.697 -11.401 1.00 61.91 95 HIS A O 1
ATOM 777 N N . GLY A 1 96 ? -3.544 -13.136 -9.980 1.00 52.47 96 GLY A N 1
ATOM 778 C CA . GLY A 1 96 ? -2.131 -13.544 -10.043 1.00 52.47 96 GLY A CA 1
ATOM 779 C C . GLY A 1 96 ? -1.307 -12.963 -11.198 1.00 52.47 96 GLY A C 1
ATOM 780 O O . GLY A 1 96 ? -0.176 -13.403 -11.406 1.00 52.47 96 GLY A O 1
ATOM 781 N N . TRP A 1 97 ? -1.824 -11.976 -11.936 1.00 58.19 97 TRP A N 1
ATOM 782 C CA . TRP A 1 97 ? -1.069 -11.280 -12.984 1.00 58.19 97 TRP A CA 1
ATOM 783 C C . TRP A 1 97 ? -0.627 -9.891 -12.546 1.00 58.19 97 TRP A C 1
ATOM 785 O O . TRP A 1 97 ? -1.458 -9.002 -12.397 1.00 58.19 97 TRP A O 1
ATOM 795 N N . SER A 1 98 ? 0.687 -9.692 -12.427 1.00 68.69 98 SER A N 1
ATOM 796 C CA . SER A 1 98 ? 1.284 -8.355 -12.397 1.00 68.69 98 SER A CA 1
ATOM 797 C C . SER A 1 98 ? 2.145 -8.118 -13.629 1.00 68.69 98 SER A C 1
ATOM 799 O O . SER A 1 98 ? 2.679 -9.051 -14.222 1.00 68.69 98 SER A O 1
ATOM 801 N N . GLY A 1 99 ? 2.300 -6.862 -14.042 1.00 77.12 99 GLY A N 1
ATOM 802 C CA . GLY A 1 99 ? 3.199 -6.529 -15.148 1.00 77.12 99 GLY A CA 1
ATOM 803 C C . GLY A 1 99 ? 4.684 -6.678 -14.794 1.00 77.12 99 GLY A C 1
ATOM 804 O O . GLY A 1 99 ? 5.507 -6.731 -15.707 1.00 77.12 99 GLY A O 1
ATOM 805 N N . GLY A 1 100 ? 5.030 -6.718 -13.502 1.00 92.25 100 GLY A N 1
ATOM 806 C CA . GLY A 1 100 ? 6.382 -6.588 -12.951 1.00 92.25 100 GLY A CA 1
ATOM 807 C C . GLY A 1 100 ? 6.373 -5.868 -11.599 1.00 92.25 100 GLY A C 1
ATOM 808 O O . GLY A 1 100 ? 5.309 -5.500 -11.098 1.00 92.25 100 GLY A O 1
ATOM 809 N N . ILE A 1 101 ? 7.563 -5.629 -11.046 1.00 96.00 101 ILE A N 1
ATOM 810 C CA . ILE A 1 101 ? 7.755 -4.773 -9.869 1.00 96.00 101 ILE A CA 1
ATOM 811 C C . ILE A 1 101 ? 8.008 -3.338 -10.338 1.00 96.00 101 ILE A C 1
ATOM 813 O O . ILE A 1 101 ? 8.919 -3.100 -11.130 1.00 96.00 101 ILE A O 1
ATOM 817 N N . TYR A 1 102 ? 7.221 -2.392 -9.835 1.00 96.44 102 TYR A N 1
ATOM 818 C CA . TYR A 1 102 ? 7.354 -0.961 -10.111 1.00 96.44 102 TYR A CA 1
ATOM 819 C C . TYR A 1 102 ? 7.822 -0.217 -8.863 1.00 96.44 102 TYR A C 1
ATOM 821 O O . TYR A 1 102 ? 7.471 -0.591 -7.745 1.00 96.44 102 TYR A O 1
ATOM 829 N N . HIS A 1 103 ? 8.561 0.869 -9.051 1.00 97.81 103 HIS A N 1
ATOM 830 C CA . HIS A 1 103 ? 8.991 1.753 -7.971 1.00 97.81 103 HIS A CA 1
ATOM 831 C C . HIS A 1 103 ? 8.054 2.949 -7.849 1.00 97.81 103 HIS A C 1
ATOM 833 O O . HIS A 1 103 ? 7.953 3.762 -8.764 1.00 97.81 103 HIS A O 1
ATOM 839 N N . ILE A 1 104 ? 7.358 3.036 -6.717 1.00 97.88 104 ILE A N 1
ATOM 840 C CA . ILE A 1 104 ? 6.287 4.006 -6.467 1.00 97.88 104 ILE A CA 1
ATOM 841 C C . ILE A 1 104 ? 6.692 4.933 -5.329 1.00 97.88 104 ILE A C 1
ATOM 843 O O . ILE A 1 104 ? 7.191 4.483 -4.295 1.00 97.88 104 ILE A O 1
ATOM 847 N N . ASN A 1 105 ? 6.465 6.235 -5.491 1.00 97.94 105 ASN A N 1
ATOM 848 C CA . ASN A 1 105 ? 6.793 7.206 -4.459 1.00 97.94 105 ASN A CA 1
ATOM 849 C C . ASN A 1 105 ? 5.882 7.017 -3.235 1.00 97.94 105 ASN A C 1
ATOM 851 O O . ASN A 1 105 ? 4.667 6.851 -3.359 1.00 97.94 105 ASN A O 1
ATOM 855 N N . GLN A 1 106 ? 6.443 7.109 -2.029 1.00 97.81 106 GLN A N 1
ATOM 856 C CA . GLN A 1 106 ? 5.681 7.006 -0.784 1.00 97.81 106 GLN A CA 1
ATOM 857 C C . GLN A 1 106 ? 4.545 8.035 -0.711 1.00 97.81 106 GLN A C 1
ATOM 859 O O . GLN A 1 106 ? 3.470 7.722 -0.203 1.00 97.81 106 GLN A O 1
ATOM 864 N N . LYS A 1 107 ? 4.740 9.244 -1.251 1.00 97.19 107 LYS A N 1
ATOM 865 C CA . LYS A 1 107 ? 3.687 10.268 -1.312 1.00 97.19 107 LYS A CA 1
ATOM 866 C C . LYS A 1 107 ? 2.539 9.844 -2.225 1.00 97.19 107 LYS A C 1
ATOM 868 O O . LYS A 1 107 ? 1.381 10.057 -1.874 1.00 97.19 107 LYS A O 1
ATOM 873 N N . THR A 1 108 ? 2.848 9.217 -3.360 1.00 97.81 108 THR A N 1
ATOM 874 C CA . THR A 1 108 ? 1.845 8.658 -4.276 1.00 97.81 108 THR A CA 1
ATOM 875 C C . THR A 1 108 ? 1.039 7.566 -3.583 1.00 97.81 108 THR A C 1
ATOM 877 O O . THR A 1 108 ? -0.189 7.632 -3.571 1.00 97.81 108 THR A O 1
ATOM 880 N N . LEU A 1 109 ? 1.715 6.622 -2.924 1.00 98.12 109 LEU A N 1
ATOM 881 C CA . LEU A 1 109 ? 1.078 5.559 -2.144 1.00 98.12 109 LEU A CA 1
ATOM 882 C C . LEU A 1 109 ? 0.181 6.115 -1.024 1.00 98.12 109 LEU A C 1
ATOM 884 O O . LEU A 1 109 ? -0.970 5.705 -0.881 1.00 98.12 109 LEU A O 1
ATOM 888 N N . ALA A 1 110 ? 0.663 7.095 -0.256 1.00 98.12 110 ALA A N 1
ATOM 889 C CA . ALA A 1 110 ? -0.133 7.718 0.799 1.00 98.12 110 ALA A CA 1
ATOM 890 C C . ALA A 1 110 ? -1.393 8.396 0.243 1.00 98.12 110 ALA A C 1
ATOM 892 O O . ALA A 1 110 ? -2.484 8.267 0.807 1.00 98.12 110 ALA A O 1
ATOM 893 N N . LYS A 1 111 ? -1.261 9.091 -0.894 1.00 96.81 111 LYS A N 1
ATOM 894 C CA . LYS A 1 111 ? -2.376 9.745 -1.583 1.00 96.81 111 LYS A CA 1
ATOM 895 C C . LYS A 1 111 ? -3.379 8.728 -2.126 1.00 96.81 111 LYS A C 1
ATOM 897 O O . LYS A 1 111 ? -4.583 8.962 -2.020 1.00 96.81 111 LYS A O 1
ATOM 902 N N . GLN A 1 112 ? -2.908 7.608 -2.666 1.00 97.19 112 GLN A N 1
ATOM 903 C CA . GLN A 1 112 ? -3.750 6.497 -3.103 1.00 97.19 112 GLN A CA 1
ATOM 904 C C . GLN A 1 112 ? -4.581 5.947 -1.943 1.00 97.19 112 GLN A C 1
ATOM 906 O O . GLN A 1 112 ? -5.808 5.980 -2.017 1.00 97.19 112 GLN A O 1
ATOM 911 N N . ILE A 1 113 ? -3.933 5.546 -0.842 1.00 97.88 113 ILE A N 1
ATOM 912 C CA . ILE A 1 113 ? -4.618 5.008 0.344 1.00 97.88 113 ILE A CA 1
ATOM 913 C C . ILE A 1 113 ? -5.644 6.016 0.869 1.00 97.88 113 ILE A C 1
ATOM 915 O O . ILE A 1 113 ? -6.817 5.681 1.000 1.00 97.88 113 ILE A O 1
ATOM 919 N N . THR A 1 114 ? -5.235 7.268 1.105 1.00 97.25 114 THR A N 1
ATOM 920 C CA . THR A 1 114 ? -6.122 8.310 1.654 1.00 97.25 114 THR A CA 1
ATOM 921 C C . THR A 1 114 ? -7.373 8.495 0.793 1.00 97.25 114 THR A C 1
ATOM 923 O O . THR A 1 114 ? -8.493 8.535 1.298 1.00 97.25 114 THR A O 1
ATOM 926 N N . ASN A 1 115 ? -7.209 8.583 -0.528 1.00 95.44 115 ASN A N 1
ATOM 927 C CA . ASN A 1 115 ? -8.346 8.793 -1.416 1.00 95.44 115 ASN A CA 1
ATOM 928 C C . ASN A 1 115 ? -9.236 7.562 -1.541 1.00 95.44 115 ASN A C 1
ATOM 930 O O . ASN A 1 115 ? -10.449 7.724 -1.638 1.00 95.44 115 ASN A O 1
ATOM 934 N N . LEU A 1 116 ? -8.677 6.353 -1.502 1.00 96.06 116 LEU A N 1
ATOM 935 C CA . LEU A 1 116 ? -9.486 5.139 -1.439 1.00 96.06 116 LEU A CA 1
ATOM 936 C C . LEU A 1 116 ? -10.337 5.114 -0.165 1.00 96.06 116 LEU A C 1
ATOM 938 O O . LEU A 1 116 ? -11.538 4.862 -0.260 1.00 96.06 116 LEU A O 1
ATOM 942 N N . ILE A 1 117 ? -9.763 5.464 0.990 1.00 96.75 117 ILE A N 1
ATOM 943 C CA . ILE A 1 117 ? -10.495 5.578 2.263 1.00 96.75 117 ILE A CA 1
ATOM 944 C C . ILE A 1 117 ? -11.635 6.610 2.174 1.00 96.75 117 ILE A C 1
ATOM 946 O O . ILE A 1 117 ? -12.748 6.372 2.649 1.00 96.75 117 ILE A O 1
ATOM 950 N N . HIS A 1 118 ? -11.387 7.760 1.543 1.00 94.94 118 HIS A N 1
ATOM 951 C CA . HIS A 1 118 ? -12.381 8.832 1.438 1.00 94.94 118 HIS A CA 1
ATOM 952 C C . HIS A 1 118 ? -13.487 8.547 0.420 1.00 94.94 118 HIS A C 1
ATOM 954 O O . HIS A 1 118 ? -14.654 8.853 0.672 1.00 94.94 118 HIS A O 1
ATOM 960 N N . LYS A 1 119 ? -13.128 7.989 -0.739 1.00 92.56 119 LYS A N 1
ATOM 961 C CA . LYS A 1 119 ? -14.003 7.926 -1.919 1.00 92.56 119 LYS A CA 1
ATOM 962 C C . LYS A 1 119 ? -14.674 6.573 -2.116 1.00 92.56 119 LYS A C 1
ATOM 964 O O . LYS A 1 119 ? -15.598 6.472 -2.916 1.00 92.56 119 LYS A O 1
ATOM 969 N N . THR A 1 120 ? -14.228 5.539 -1.409 1.00 92.44 120 THR A N 1
ATOM 970 C CA . THR A 1 120 ? -14.710 4.165 -1.600 1.00 92.44 120 THR A CA 1
ATOM 971 C C . THR A 1 120 ? -15.149 3.541 -0.265 1.00 92.44 120 THR A C 1
ATOM 973 O O . THR A 1 120 ? -15.085 4.189 0.788 1.00 92.44 120 THR A O 1
ATOM 976 N N . PRO A 1 121 ? -15.645 2.292 -0.272 1.00 92.94 121 PRO A N 1
ATOM 977 C CA . PRO A 1 121 ? -15.859 1.516 0.948 1.00 92.94 121 PRO A CA 1
ATOM 978 C C . PRO A 1 121 ? -14.575 1.003 1.618 1.00 92.94 121 PRO A C 1
ATOM 980 O O . PRO A 1 121 ? -14.678 0.402 2.684 1.00 92.94 121 PRO A O 1
ATOM 983 N N . MET A 1 122 ? -13.389 1.196 1.022 1.00 95.69 122 MET A N 1
ATOM 984 C CA . MET A 1 122 ? -12.129 0.787 1.647 1.00 95.69 122 MET A CA 1
ATOM 985 C C . MET A 1 122 ? -11.984 1.455 3.019 1.00 95.69 122 MET A C 1
ATOM 987 O O . MET A 1 122 ? -12.162 2.662 3.157 1.00 95.69 122 MET A O 1
ATOM 991 N N . SER A 1 123 ? -11.649 0.666 4.036 1.00 96.19 123 SER A N 1
ATOM 992 C CA . SER A 1 123 ? -11.442 1.149 5.409 1.00 96.19 123 SER A CA 1
ATOM 993 C C . SER A 1 123 ? -10.258 0.480 6.103 1.00 96.19 123 SER A C 1
ATOM 995 O O . SER A 1 123 ? -10.073 0.649 7.307 1.00 96.19 123 SER A O 1
ATOM 997 N N . GLU A 1 124 ? -9.508 -0.357 5.386 1.00 96.88 124 GLU A N 1
ATOM 998 C CA . GLU A 1 124 ? -8.480 -1.223 5.953 1.00 96.88 124 GLU A CA 1
ATOM 999 C C . GLU A 1 124 ? -7.361 -1.482 4.940 1.00 96.88 124 GLU A C 1
ATOM 1001 O O . GLU A 1 124 ? -7.621 -1.595 3.742 1.00 96.88 124 GLU A O 1
ATOM 1006 N N . ILE A 1 125 ? -6.136 -1.635 5.443 1.00 97.88 125 ILE A N 1
ATOM 1007 C CA . ILE A 1 125 ? -4.996 -2.201 4.709 1.00 97.88 125 ILE A CA 1
ATOM 1008 C C . ILE A 1 125 ? -4.501 -3.449 5.443 1.00 97.88 125 ILE A C 1
ATOM 1010 O O . ILE A 1 125 ? -4.447 -3.468 6.673 1.00 97.88 125 ILE A O 1
ATOM 1014 N N . GLN A 1 126 ? -4.151 -4.501 4.713 1.00 97.56 126 GLN A N 1
ATOM 1015 C CA . GLN A 1 126 ? -3.606 -5.738 5.273 1.00 97.56 126 GLN A CA 1
ATOM 1016 C C . GLN A 1 126 ? -2.092 -5.609 5.461 1.00 97.56 126 GLN A C 1
ATOM 1018 O O . GLN A 1 126 ? -1.427 -5.068 4.583 1.00 97.56 126 GLN A O 1
ATOM 1023 N N . ILE A 1 127 ? -1.551 -6.110 6.578 1.00 96.12 127 ILE A N 1
ATOM 1024 C CA . ILE A 1 127 ? -0.116 -6.002 6.920 1.00 96.12 127 ILE A CA 1
ATOM 1025 C C . ILE A 1 127 ? 0.562 -7.342 7.260 1.00 96.12 127 ILE A C 1
ATOM 1027 O O . ILE A 1 127 ? 1.773 -7.393 7.470 1.00 96.12 127 ILE A O 1
ATOM 1031 N N . THR A 1 128 ? -0.195 -8.438 7.349 1.00 93.44 128 THR A N 1
ATOM 1032 C CA . THR A 1 128 ? 0.349 -9.804 7.447 1.00 93.44 128 THR A CA 1
ATOM 1033 C C . THR A 1 128 ? -0.222 -10.671 6.338 1.00 93.44 128 THR A C 1
ATOM 1035 O O . THR A 1 128 ? -1.266 -10.344 5.783 1.00 93.44 128 THR A O 1
ATOM 1038 N N . ASP A 1 129 ? 0.476 -11.758 6.004 1.00 90.69 129 ASP A N 1
ATOM 1039 C CA . ASP A 1 129 ? 0.101 -12.657 4.900 1.00 90.69 129 ASP A CA 1
ATOM 1040 C C . ASP A 1 129 ? -0.086 -11.918 3.559 1.00 90.69 129 ASP A C 1
ATOM 1042 O O . ASP A 1 129 ? -0.991 -12.184 2.772 1.00 90.69 129 ASP A O 1
ATOM 1046 N N . VAL A 1 130 ? 0.742 -10.893 3.338 1.00 91.38 130 VAL A N 1
ATOM 1047 C CA . VAL A 1 130 ? 0.717 -10.094 2.114 1.00 91.38 130 VAL A CA 1
ATOM 1048 C C . VAL A 1 130 ? 1.328 -10.912 0.984 1.00 91.38 130 VAL A C 1
ATOM 1050 O O . VAL A 1 130 ? 2.455 -11.389 1.081 1.00 91.38 130 VAL A O 1
ATOM 1053 N N . CYS A 1 131 ? 0.589 -11.049 -0.113 1.00 89.44 131 CYS A N 1
ATOM 1054 C CA . CYS A 1 131 ? 1.095 -11.674 -1.326 1.00 89.44 131 CYS A CA 1
ATOM 1055 C C . CYS A 1 131 ? 1.828 -10.624 -2.173 1.00 89.44 131 CYS A C 1
ATOM 1057 O O . CYS A 1 131 ? 1.233 -9.981 -3.043 1.00 89.44 131 CYS A O 1
ATOM 1059 N N . PHE A 1 132 ? 3.111 -10.403 -1.881 1.00 90.25 132 PHE A N 1
ATOM 1060 C CA . PHE A 1 132 ? 4.004 -9.627 -2.739 1.00 90.25 132 PHE A CA 1
ATOM 1061 C C . PHE A 1 132 ? 4.759 -10.569 -3.686 1.00 90.25 132 PHE A C 1
ATOM 1063 O O . PHE A 1 132 ? 5.469 -11.474 -3.249 1.00 90.25 132 PHE A O 1
ATOM 1070 N N . LEU A 1 133 ? 4.603 -10.371 -4.998 1.00 90.31 133 LEU A N 1
ATOM 1071 C CA . LEU A 1 133 ? 5.180 -11.250 -6.023 1.00 90.31 133 LEU A CA 1
ATOM 1072 C C . LEU A 1 133 ? 6.661 -10.915 -6.264 1.00 90.31 133 LEU A C 1
ATOM 1074 O O . LEU A 1 133 ? 7.038 -10.379 -7.308 1.00 90.31 133 LEU A O 1
ATOM 1078 N N . SER A 1 134 ? 7.503 -11.213 -5.275 1.00 89.81 134 SER A N 1
ATOM 1079 C CA . SER A 1 134 ? 8.911 -10.809 -5.243 1.00 89.81 134 SER A CA 1
ATOM 1080 C C . SER A 1 134 ? 9.752 -11.392 -6.380 1.00 89.81 134 SER A C 1
ATOM 1082 O O . SER A 1 134 ? 10.749 -10.777 -6.746 1.00 89.81 134 SER A O 1
ATOM 1084 N N . ASP A 1 135 ? 9.355 -12.503 -7.000 1.00 90.44 135 ASP A N 1
ATOM 1085 C CA . ASP A 1 135 ? 10.088 -13.118 -8.118 1.00 90.44 135 ASP A CA 1
ATOM 1086 C C . ASP A 1 135 ? 9.917 -12.383 -9.458 1.00 90.44 135 ASP A C 1
ATOM 1088 O O . ASP A 1 135 ? 10.637 -12.661 -10.420 1.00 90.44 135 ASP A O 1
ATOM 1092 N N . TYR A 1 136 ? 9.000 -11.415 -9.544 1.00 90.88 136 TYR A N 1
ATOM 1093 C CA . TYR A 1 136 ? 8.800 -10.652 -10.773 1.00 90.88 136 TYR A CA 1
ATOM 1094 C C . TYR A 1 136 ? 9.996 -9.730 -11.078 1.00 90.88 136 TYR A C 1
ATOM 1096 O O . TYR A 1 136 ? 10.669 -9.229 -10.166 1.00 90.88 136 TYR A O 1
ATOM 1104 N N . PRO A 1 137 ? 10.270 -9.463 -12.369 1.00 93.50 137 PRO A N 1
ATOM 1105 C CA . PRO A 1 137 ? 11.332 -8.548 -12.757 1.00 93.50 137 PRO A CA 1
ATOM 1106 C C . PRO A 1 137 ? 10.986 -7.111 -12.356 1.00 93.50 137 PRO A C 1
ATOM 1108 O O . PRO A 1 137 ? 9.844 -6.664 -12.506 1.00 93.50 137 PRO A O 1
ATOM 1111 N N . ILE A 1 138 ? 12.000 -6.379 -11.891 1.00 96.06 138 ILE A N 1
ATOM 1112 C CA . ILE A 1 138 ? 11.915 -4.931 -11.686 1.00 96.06 138 ILE A CA 1
ATOM 1113 C C . ILE A 1 138 ? 11.810 -4.261 -13.057 1.00 96.06 138 ILE A C 1
ATOM 1115 O O . ILE A 1 138 ? 12.565 -4.585 -13.975 1.00 96.06 138 ILE A O 1
ATOM 1119 N N . LYS A 1 139 ? 10.847 -3.355 -13.203 1.00 96.12 139 LYS A N 1
ATOM 1120 C CA . LYS A 1 139 ? 10.677 -2.536 -14.400 1.00 96.12 139 LYS A CA 1
ATOM 1121 C C . LYS A 1 139 ? 11.685 -1.396 -14.433 1.00 96.12 139 LYS A C 1
ATOM 1123 O O . LYS A 1 139 ? 12.139 -0.929 -13.395 1.00 96.12 139 LYS A O 1
ATOM 1128 N N . ASP A 1 140 ? 12.012 -0.940 -15.636 1.00 95.19 140 ASP A N 1
ATOM 1129 C CA . ASP A 1 140 ? 12.873 0.226 -15.817 1.00 95.19 140 ASP A CA 1
ATOM 1130 C C . ASP A 1 140 ? 12.274 1.506 -15.201 1.00 95.19 140 ASP A C 1
ATOM 1132 O O . ASP A 1 140 ? 11.084 1.594 -14.871 1.00 95.19 140 ASP A O 1
ATOM 1136 N N . ALA A 1 141 ? 13.128 2.519 -15.044 1.00 95.19 141 ALA A N 1
ATOM 1137 C CA . ALA A 1 141 ? 12.764 3.792 -14.430 1.00 95.19 141 ALA A CA 1
ATOM 1138 C C . ALA A 1 141 ? 11.641 4.524 -15.189 1.00 95.19 141 ALA A C 1
ATOM 1140 O O . ALA A 1 141 ? 10.806 5.179 -14.562 1.00 95.19 141 ALA A O 1
ATOM 1141 N N . GLU A 1 142 ? 11.583 4.401 -16.520 1.00 96.31 142 GLU A N 1
ATOM 1142 C CA . GLU A 1 142 ? 10.534 5.015 -17.344 1.00 96.31 142 GLU A CA 1
ATOM 1143 C C . GLU A 1 142 ? 9.166 4.390 -17.040 1.00 96.31 142 GLU A C 1
ATOM 1145 O O . GLU A 1 142 ? 8.196 5.093 -16.749 1.00 96.31 142 GLU A O 1
ATOM 1150 N N . SER A 1 143 ? 9.102 3.060 -17.021 1.00 95.25 143 SER A N 1
ATOM 1151 C CA . SER A 1 143 ? 7.907 2.290 -16.681 1.00 95.25 143 SER A CA 1
ATOM 1152 C C . SER A 1 143 ? 7.434 2.570 -15.254 1.00 95.25 143 SER A C 1
ATOM 1154 O O . SER A 1 143 ? 6.234 2.747 -15.033 1.00 95.25 143 SER A O 1
ATOM 1156 N N . SER A 1 144 ? 8.359 2.643 -14.291 1.00 96.19 144 SER A N 1
ATOM 1157 C CA . SER A 1 144 ? 8.061 3.005 -12.899 1.00 96.19 144 SER A CA 1
ATOM 1158 C C . SER A 1 144 ? 7.523 4.432 -12.786 1.00 96.19 144 SER A C 1
ATOM 1160 O O . SER A 1 144 ? 6.462 4.633 -12.201 1.00 96.19 144 SER A O 1
ATOM 1162 N N . THR A 1 145 ? 8.159 5.407 -13.443 1.00 96.69 145 THR A N 1
ATOM 1163 C CA . THR A 1 145 ? 7.701 6.811 -13.469 1.00 96.69 145 THR A CA 1
ATOM 1164 C C . THR A 1 145 ? 6.307 6.943 -14.076 1.00 96.69 145 THR A C 1
ATOM 1166 O O . THR A 1 145 ? 5.449 7.657 -13.547 1.00 96.69 145 THR A O 1
ATOM 1169 N N . LYS A 1 146 ? 6.051 6.230 -15.179 1.00 95.44 146 LYS A N 1
ATOM 1170 C CA . LYS A 1 146 ? 4.739 6.207 -15.828 1.00 95.44 146 LYS A CA 1
ATOM 1171 C C . LYS A 1 146 ? 3.673 5.632 -14.896 1.00 95.44 146 LYS A C 1
ATOM 1173 O O . LYS A 1 146 ? 2.603 6.225 -14.778 1.00 95.44 146 LYS A O 1
ATOM 1178 N N . LYS A 1 147 ? 3.962 4.514 -14.222 1.00 94.25 147 LYS A N 1
ATOM 1179 C CA . LYS A 1 147 ? 3.014 3.866 -13.306 1.00 94.25 147 LYS A CA 1
ATOM 1180 C C . LYS A 1 147 ? 2.764 4.697 -12.042 1.00 94.25 147 LYS A C 1
ATOM 1182 O O . LYS A 1 147 ? 1.613 4.828 -11.639 1.00 94.25 147 LYS A O 1
ATOM 1187 N N . ASP A 1 148 ? 3.796 5.302 -11.459 1.00 96.38 148 ASP A N 1
ATOM 1188 C CA . ASP A 1 148 ? 3.660 6.232 -10.328 1.00 96.38 148 ASP A CA 1
ATOM 1189 C C . ASP A 1 148 ? 2.773 7.432 -10.701 1.00 96.38 148 ASP A C 1
ATOM 1191 O O . ASP A 1 148 ? 1.808 7.740 -10.002 1.00 96.38 148 ASP A O 1
ATOM 1195 N N . SER A 1 149 ? 3.016 8.034 -11.870 1.00 95.25 149 SER A N 1
ATOM 1196 C CA . SER A 1 149 ? 2.204 9.142 -12.390 1.00 95.25 149 SER A CA 1
ATOM 1197 C C . SER A 1 149 ? 0.748 8.742 -12.635 1.00 95.25 149 SER A C 1
ATOM 1199 O O . SER A 1 149 ? -0.164 9.511 -12.339 1.00 95.25 149 SER A O 1
ATOM 1201 N N . GLU A 1 150 ? 0.514 7.546 -13.174 1.00 93.38 150 GLU A N 1
ATOM 1202 C CA . GLU A 1 150 ? -0.823 7.005 -13.423 1.00 93.38 150 GLU A CA 1
ATOM 1203 C C . GLU A 1 150 ? -1.615 6.842 -12.119 1.00 93.38 150 GLU A C 1
ATOM 1205 O O . GLU A 1 150 ? -2.727 7.360 -12.011 1.00 93.38 150 GLU A O 1
ATOM 1210 N N . ILE A 1 151 ? -1.021 6.194 -11.110 1.00 93.81 151 ILE A N 1
ATOM 1211 C CA . ILE A 1 151 ? -1.623 6.041 -9.777 1.00 93.81 151 ILE A CA 1
ATOM 1212 C C . ILE A 1 151 ? -1.913 7.424 -9.197 1.00 93.81 151 ILE A C 1
ATOM 1214 O O . ILE A 1 151 ? -3.046 7.720 -8.814 1.00 93.81 151 ILE A O 1
ATOM 1218 N N . PHE A 1 152 ? -0.926 8.320 -9.207 1.00 94.25 152 PHE A N 1
ATOM 1219 C CA . PHE A 1 152 ? -1.111 9.674 -8.706 1.00 94.25 152 PHE A CA 1
ATOM 1220 C C . PHE A 1 152 ? -2.294 10.380 -9.384 1.00 94.25 152 PHE A C 1
ATOM 1222 O O . PHE A 1 152 ? -3.139 10.949 -8.702 1.00 94.25 152 PHE A O 1
ATOM 1229 N N . GLN A 1 153 ? -2.416 10.310 -10.711 1.00 92.75 153 GLN A N 1
ATOM 1230 C CA . GLN A 1 153 ? -3.501 10.961 -11.448 1.00 92.75 153 GLN A CA 1
ATOM 1231 C C . GLN A 1 153 ? -4.883 10.370 -11.150 1.00 92.75 153 GLN A C 1
ATOM 1233 O O . GLN A 1 153 ? -5.840 11.135 -11.024 1.00 92.75 153 GLN A O 1
ATOM 1238 N N . ILE A 1 154 ? -5.001 9.044 -11.026 1.00 90.62 154 ILE A N 1
ATOM 1239 C CA . ILE A 1 154 ? -6.270 8.377 -10.686 1.00 90.62 154 ILE A CA 1
ATOM 1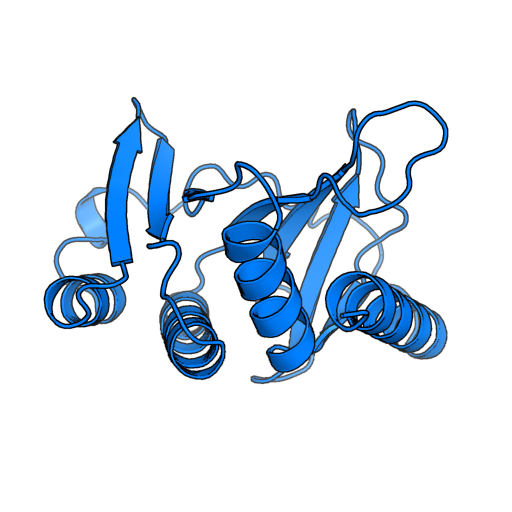240 C C . ILE A 1 154 ? -6.760 8.858 -9.319 1.00 90.62 154 ILE A C 1
ATOM 1242 O O . ILE A 1 154 ? -7.927 9.219 -9.166 1.00 90.62 154 ILE A O 1
ATOM 1246 N N . HIS A 1 155 ? -5.859 8.935 -8.341 1.00 91.00 155 HIS A N 1
ATOM 1247 C CA . HIS A 1 155 ? -6.229 9.280 -6.973 1.00 91.00 155 HIS A CA 1
ATOM 1248 C C . HIS A 1 155 ? -6.199 10.786 -6.691 1.00 91.00 155 HIS A C 1
ATOM 1250 O O . HIS A 1 155 ? -6.751 11.217 -5.687 1.00 91.00 155 HIS A O 1
ATOM 1256 N N . ASN A 1 156 ? -5.608 11.624 -7.544 1.00 83.75 156 ASN A N 1
ATOM 1257 C CA . ASN A 1 156 ? -5.562 13.073 -7.325 1.00 83.75 156 ASN A CA 1
ATOM 1258 C C . ASN A 1 156 ? -6.676 13.853 -8.047 1.00 83.75 156 ASN A C 1
ATOM 1260 O O . ASN A 1 156 ? -6.805 15.057 -7.838 1.00 83.75 156 ASN A O 1
ATOM 1264 N N . LYS A 1 157 ? -7.498 13.203 -8.882 1.00 66.50 157 LYS A N 1
ATOM 1265 C CA . LYS A 1 157 ? -8.693 13.845 -9.453 1.00 66.50 157 LYS A CA 1
ATOM 1266 C C . LYS A 1 157 ? -9.740 14.040 -8.356 1.00 66.50 157 LYS A C 1
ATOM 1268 O O . LYS A 1 157 ? -10.111 13.068 -7.699 1.00 66.50 157 LYS A O 1
ATOM 1273 N N . ASN A 1 158 ? -10.156 15.292 -8.146 1.00 52.00 158 ASN A N 1
ATOM 1274 C CA . ASN A 1 158 ? -11.168 15.704 -7.165 1.00 52.00 158 ASN A CA 1
ATOM 1275 C C . ASN A 1 158 ? -12.531 15.101 -7.484 1.00 52.00 158 ASN A C 1
ATOM 1277 O O . ASN A 1 158 ? -13.004 15.303 -8.620 1.00 52.00 158 ASN A O 1
#

Foldseek 3Di:
DDAPVPPPPAPLVVLQVVDPQWDWDDDDRWIKIFGHLPDDLVSLLVNVLRCQVVFWKKKDWQQLDDDPPDSTKIKIWTPPPAPDSQWIWIFIGDPPDGPFTATAGSSLVSLLQSQCSNPHPDGIMIGPPTDDPVPGHYDDPVVNVVVNVVSSVSSVDD

Radius of gyration: 14.77 Å; chains: 1; bounding box: 32×31×40 Å

Secondary structure (DSSP, 8-state):
---GGGGGGSHHHHHHHH-TTEEEEEETTEEEEEE-TT--HHHHHHHHHHHHHTT--EEEEESSS--SSSS-EEEEEESTT-SSTTEEEEEEESTT--S-BEEEEHHHHHHHHHHHHHHSS--EEE-SS----TTSPBPPHHHHHHHHHHHHHHHH--

Organism: NCBI:txid1224947

pLDDT: mean 89.07, std 13.1, range [47.19, 98.31]

Sequence (158 aa):
MKSLSNISKNELTNFIKLNKDFKLVNKGETTFISINKTVNTDDVILLLEKLRKEKFEITFHDTLHPTISDPGAYFSYSTEKSENENIWSMTYGNHGWSGGIYHINQKTLAKQITNLIHKTPMSEIQITDVCFLSDYPIKDAESSTKKDSEIFQIHNKN